Protein AF-A0A2D7RP70-F1 (afdb_monomer)

Nearest PDB structures (foldseek):
  1tyg-assembly1_G-2  TM=8.395E-01  e=4.105E-03  Bacillus subtilis
  1zud-assembly1_4  TM=7.959E-01  e=4.235E-02  Escherichia coli K-12
  2lek-assembly1_A  TM=7.629E-01  e=1.452E-01  Rhodopseudomonas palustris
  3tyj-assembly1_A  TM=3.007E-01  e=3.961E+00  Bacillus anthracis

pLDDT: mean 90.34, std 9.48, range [51.88, 97.06]

Mean predicted aligned error: 3.97 Å

Solvent-accessible surface area (backbone atoms only — not comparable to full-atom values): 3532 Å² total; per-residue (Å²): 132,87,81,83,45,29,48,47,55,52,31,49,76,72,73,40,70,91,49,60,63,51,41,30,50,74,92,38,79,55,58,80,91,57,36,76,45,69,60,57,92,89,65,49,77,49,76,48,73,64,86,77,85,132

Radius of gyration: 11.69 Å; Cα contacts (8 Å, |Δi|>4): 61; chains: 1; bounding box: 25×18×37 Å

Foldseek 3Di:
DPDWDFLCNVCVVVVNNPFDKWKDKPNRTDDPVRSRDTDDPPIDMDIDTDPDDD

Secondary structure (DSSP, 8-state):
-PPPEEHHHHHHHTT-TTS-EEEEETTEEEPGGGTTPEE-TT--EEEEE-----

Structure (mmCIF, N/CA/C/O backbone):
data_AF-A0A2D7RP70-F1
#
_entry.id   AF-A0A2D7RP70-F1
#
loop_
_atom_site.group_PDB
_atom_site.id
_atom_site.type_symbol
_atom_site.label_atom_id
_atom_site.label_alt_id
_atom_site.label_comp_id
_atom_site.label_asym_id
_atom_site.label_entity_id
_atom_site.label_seq_id
_atom_site.pdbx_PDB_ins_code
_atom_site.Cartn_x
_atom_site.Cartn_y
_atom_site.Cartn_z
_atom_site.occupancy
_atom_site.B_iso_or_equiv
_atom_site.auth_seq_id
_atom_site.auth_comp_id
_atom_site.auth_asym_id
_atom_site.auth_atom_id
_atom_site.pdbx_PDB_model_num
ATOM 1 N N . MET A 1 1 ? -7.558 10.840 20.167 1.00 51.88 1 MET A N 1
ATOM 2 C CA . MET A 1 1 ? -8.162 10.661 18.822 1.00 51.88 1 MET A CA 1
ATOM 3 C C . MET A 1 1 ? -7.270 9.725 18.011 1.00 51.88 1 MET A C 1
ATOM 5 O O . MET A 1 1 ? -6.070 9.970 17.979 1.00 51.88 1 MET A O 1
ATOM 9 N N . LYS A 1 2 ? -7.796 8.649 17.400 1.00 63.16 2 LYS A N 1
ATOM 10 C CA . LYS A 1 2 ? -6.994 7.804 16.489 1.00 63.16 2 LYS A CA 1
ATOM 11 C C . LYS A 1 2 ? -6.616 8.637 15.253 1.00 63.16 2 LYS A C 1
ATOM 13 O O . LYS A 1 2 ? -7.490 9.247 14.637 1.00 63.16 2 LYS A O 1
ATOM 18 N N . LYS A 1 3 ? -5.325 8.699 14.916 1.00 76.81 3 LYS A N 1
ATOM 19 C CA . LYS A 1 3 ? -4.828 9.429 13.741 1.00 76.81 3 LYS A CA 1
ATOM 20 C C . LYS A 1 3 ? -5.295 8.701 12.476 1.00 76.81 3 LYS A C 1
ATOM 22 O O . LYS A 1 3 ? -5.017 7.515 12.316 1.00 76.81 3 LYS A O 1
ATOM 27 N N . LYS A 1 4 ? -6.029 9.395 11.605 1.00 86.81 4 LYS A N 1
ATOM 28 C CA . LYS A 1 4 ? -6.391 8.874 10.279 1.00 86.81 4 LYS A CA 1
ATOM 29 C C . LYS A 1 4 ? -5.116 8.784 9.442 1.00 86.81 4 L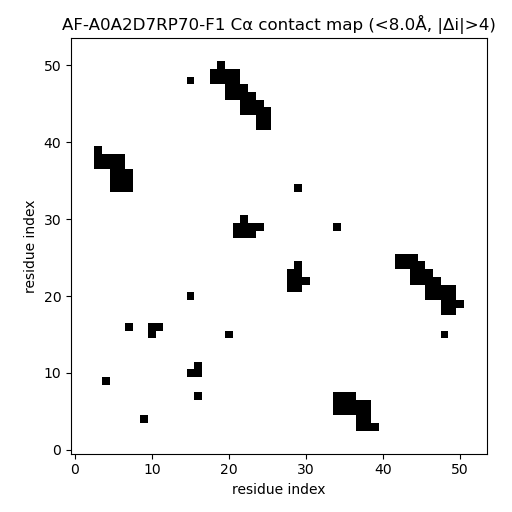YS A C 1
ATOM 31 O O . LYS A 1 4 ? -4.324 9.719 9.470 1.00 86.81 4 LYS A O 1
ATOM 36 N N . THR A 1 5 ? -4.925 7.664 8.752 1.00 92.69 5 THR A N 1
ATOM 37 C CA . THR A 1 5 ? -3.781 7.443 7.859 1.00 92.69 5 THR A CA 1
ATOM 38 C C . THR A 1 5 ? -4.316 7.178 6.464 1.00 92.69 5 THR A C 1
ATOM 40 O O . THR A 1 5 ? -5.160 6.306 6.282 1.00 92.69 5 THR A O 1
ATOM 43 N N . SER A 1 6 ? -3.855 7.938 5.485 1.00 93.75 6 SER A N 1
ATOM 44 C CA . SER A 1 6 ? -4.131 7.697 4.072 1.00 93.75 6 SER A CA 1
ATOM 45 C C . SER A 1 6 ? -3.142 6.705 3.466 1.00 93.75 6 SER A C 1
ATOM 47 O O . SER A 1 6 ? -2.016 6.552 3.946 1.00 93.75 6 SER A O 1
ATOM 49 N N . VAL A 1 7 ? -3.527 6.090 2.348 1.00 93.81 7 VAL A N 1
ATOM 50 C CA . VAL A 1 7 ? -2.612 5.296 1.512 1.00 93.81 7 VAL A CA 1
ATOM 51 C C . VAL A 1 7 ? -1.378 6.119 1.119 1.00 93.81 7 VAL A C 1
ATOM 53 O O . VAL A 1 7 ? -0.247 5.646 1.222 1.00 93.81 7 VAL A O 1
ATOM 56 N N . LYS A 1 8 ? -1.566 7.387 0.740 1.00 92.69 8 LYS A N 1
ATOM 57 C CA . LYS A 1 8 ? -0.471 8.308 0.413 1.00 92.69 8 LYS A CA 1
ATOM 58 C C . LYS A 1 8 ? 0.513 8.495 1.575 1.00 92.69 8 LYS A C 1
ATOM 60 O O . LYS A 1 8 ? 1.724 8.448 1.367 1.00 92.69 8 LYS A O 1
ATOM 65 N N . GLU A 1 9 ? 0.018 8.698 2.794 1.00 93.50 9 GLU A N 1
ATOM 66 C CA . GLU A 1 9 ? 0.867 8.830 3.987 1.00 93.50 9 GLU A CA 1
ATOM 67 C C . GLU A 1 9 ? 1.603 7.526 4.312 1.00 93.50 9 GLU A C 1
ATOM 69 O O . GLU A 1 9 ? 2.781 7.568 4.673 1.00 93.50 9 GLU A O 1
ATOM 74 N N . LEU A 1 10 ? 0.949 6.375 4.125 1.00 94.00 10 LEU A N 1
ATOM 75 C CA . LEU A 1 10 ? 1.574 5.062 4.270 1.00 94.00 10 LEU A CA 1
ATOM 76 C C . LEU A 1 10 ? 2.749 4.911 3.291 1.00 94.00 10 LEU A C 1
ATOM 78 O O . LEU A 1 10 ? 3.872 4.637 3.711 1.00 94.00 10 LEU A O 1
ATOM 82 N N . LEU A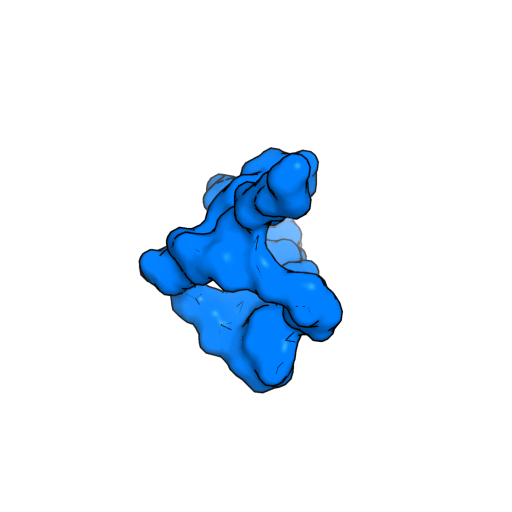 1 11 ? 2.530 5.187 2.003 1.00 94.12 11 LEU A N 1
ATOM 83 C CA . LEU A 1 11 ? 3.581 5.146 0.982 1.00 94.12 11 LEU A CA 1
ATOM 84 C C . LEU A 1 11 ? 4.724 6.121 1.288 1.00 94.12 11 LEU A C 1
ATOM 86 O O . LEU A 1 11 ? 5.891 5.784 1.092 1.00 94.12 11 LEU A O 1
ATOM 90 N N . SER A 1 12 ? 4.417 7.312 1.808 1.00 93.94 12 SER A N 1
ATOM 91 C CA . SER A 1 12 ? 5.436 8.272 2.247 1.00 93.94 12 SER A CA 1
ATOM 92 C C . SER A 1 12 ? 6.291 7.718 3.387 1.00 93.94 12 SER A C 1
ATOM 94 O O . SER A 1 12 ? 7.516 7.827 3.338 1.00 93.94 12 SER A O 1
ATOM 96 N N . LYS A 1 13 ? 5.666 7.102 4.399 1.00 93.94 13 LYS A N 1
ATOM 97 C CA . LYS A 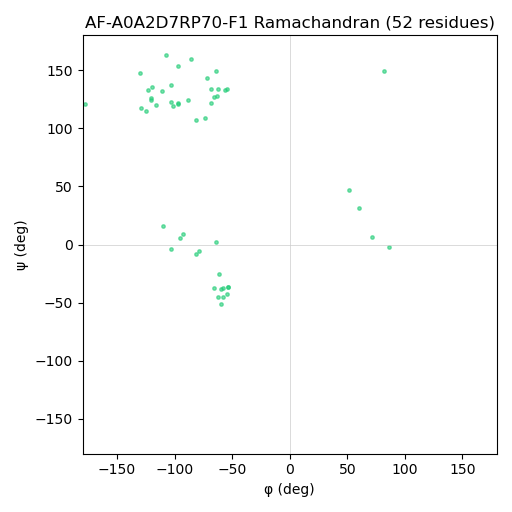1 13 ? 6.346 6.524 5.569 1.00 93.94 13 LYS A CA 1
ATOM 98 C C . LYS A 1 13 ? 7.372 5.461 5.169 1.00 93.94 13 LYS A C 1
ATOM 100 O O . LYS A 1 13 ? 8.447 5.405 5.758 1.00 93.94 13 LYS A O 1
ATOM 105 N N . TYR A 1 14 ? 7.065 4.669 4.143 1.00 94.44 14 TYR A N 1
ATOM 106 C CA . TYR A 1 14 ? 7.954 3.630 3.612 1.00 94.44 14 TYR A CA 1
ATOM 107 C C . TYR A 1 14 ? 8.844 4.096 2.449 1.00 94.44 14 TYR A C 1
ATOM 109 O O . TYR A 1 14 ? 9.533 3.279 1.847 1.00 94.44 14 TYR A O 1
ATOM 117 N N . LYS A 1 15 ? 8.882 5.401 2.137 1.00 94.81 15 LYS A N 1
ATOM 118 C CA . LYS A 1 15 ? 9.689 5.983 1.042 1.00 94.81 15 LYS A CA 1
ATOM 119 C C . LYS A 1 15 ? 9.329 5.439 -0.355 1.00 94.81 15 LYS A C 1
ATOM 121 O O . LYS A 1 15 ? 10.174 5.389 -1.249 1.00 94.81 15 LYS A O 1
ATOM 126 N N . LEU A 1 16 ? 8.061 5.075 -0.555 1.00 94.62 16 LEU A N 1
ATOM 127 C CA . LEU A 1 16 ? 7.518 4.502 -1.793 1.00 94.62 16 LEU A CA 1
ATOM 128 C C . LEU A 1 16 ? 6.700 5.491 -2.639 1.00 94.62 16 LEU A C 1
ATOM 130 O O . LEU A 1 16 ? 6.290 5.145 -3.739 1.00 94.62 16 LEU A O 1
ATOM 134 N N . LEU A 1 17 ? 6.478 6.723 -2.166 1.00 90.81 17 LEU A N 1
ATOM 135 C CA . LEU A 1 17 ? 5.585 7.703 -2.808 1.00 90.81 17 LEU A CA 1
ATOM 136 C C . LEU A 1 17 ? 5.886 7.963 -4.300 1.00 90.81 17 LEU A C 1
ATOM 138 O O . LEU A 1 17 ? 4.965 8.143 -5.087 1.00 90.81 17 LEU A O 1
ATOM 142 N N . ASN A 1 18 ? 7.170 7.970 -4.669 1.00 88.75 18 ASN A N 1
ATOM 143 C CA . ASN A 1 18 ? 7.649 8.231 -6.034 1.00 88.75 18 ASN A CA 1
ATOM 144 C C . ASN A 1 18 ? 8.223 6.965 -6.694 1.00 88.75 18 ASN A C 1
ATOM 146 O O . ASN A 1 18 ? 9.002 7.048 -7.643 1.00 88.75 18 ASN A O 1
ATOM 150 N N . LYS A 1 19 ? 7.924 5.790 -6.137 1.00 91.88 19 LYS A N 1
ATOM 151 C CA . LYS A 1 19 ? 8.349 4.500 -6.677 1.00 91.88 19 LYS A CA 1
ATOM 152 C C . LYS A 1 19 ? 7.226 3.905 -7.512 1.00 91.88 19 LYS A C 1
ATOM 154 O O . LYS A 1 19 ? 6.051 4.185 -7.288 1.00 91.88 19 LYS A O 1
ATOM 159 N N . ARG A 1 20 ? 7.589 3.060 -8.476 1.00 92.31 20 ARG A N 1
ATOM 160 C CA . ARG A 1 20 ? 6.603 2.310 -9.248 1.00 92.31 20 ARG A CA 1
ATOM 161 C C . ARG A 1 20 ? 6.053 1.205 -8.355 1.00 92.31 20 ARG A C 1
ATOM 163 O O . ARG A 1 20 ? 6.768 0.255 -8.047 1.00 92.31 20 ARG A O 1
ATOM 170 N N . VAL A 1 21 ? 4.806 1.346 -7.922 1.00 93.56 21 VAL A N 1
ATOM 171 C CA . VAL A 1 21 ? 4.150 0.388 -7.028 1.00 93.56 21 VAL A CA 1
ATOM 172 C C . VAL A 1 21 ? 2.783 -0.018 -7.567 1.00 93.56 21 VAL A C 1
ATOM 174 O O . VAL A 1 21 ? 2.105 0.791 -8.198 1.00 93.56 21 VAL A O 1
ATOM 177 N N . ALA A 1 22 ? 2.385 -1.258 -7.300 1.00 94.50 22 ALA A N 1
AT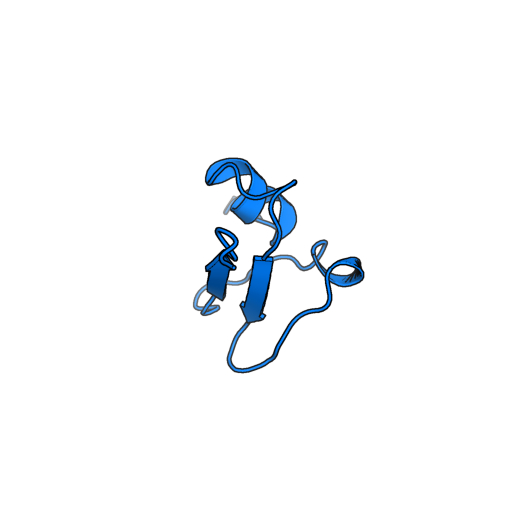OM 178 C CA . ALA A 1 22 ? 0.991 -1.685 -7.322 1.00 94.50 22 ALA A CA 1
ATOM 179 C C . ALA A 1 22 ? 0.513 -1.798 -5.874 1.00 94.50 22 ALA A C 1
ATOM 181 O O . ALA A 1 22 ? 1.254 -2.280 -5.014 1.00 94.50 22 ALA A O 1
ATOM 182 N N . LEU A 1 23 ? -0.698 -1.315 -5.609 1.00 95.56 23 LEU A N 1
ATOM 183 C CA . LEU A 1 23 ? -1.299 -1.338 -4.284 1.00 95.56 23 LEU A CA 1
ATOM 184 C C . LEU A 1 23 ? -2.633 -2.065 -4.340 1.00 95.56 23 LEU A C 1
ATOM 186 O O . LEU A 1 23 ? -3.465 -1.779 -5.200 1.00 95.56 23 LEU A O 1
ATOM 190 N N . GLU A 1 24 ? -2.836 -2.963 -3.392 1.00 97.06 24 GLU A N 1
ATOM 191 C CA . GLU A 1 24 ? -4.084 -3.672 -3.170 1.00 97.06 24 GLU A CA 1
ATOM 192 C C . GLU A 1 24 ? -4.604 -3.352 -1.767 1.00 97.06 24 GLU A C 1
ATOM 194 O O . GLU A 1 24 ? -3.847 -3.294 -0.796 1.00 97.06 24 GLU A O 1
ATOM 199 N N . LEU A 1 25 ? -5.904 -3.082 -1.676 1.00 96.88 25 LEU A N 1
ATOM 200 C CA . LEU A 1 25 ? -6.614 -2.804 -0.436 1.00 96.88 25 LEU A CA 1
ATOM 201 C C . LEU A 1 25 ? -7.785 -3.778 -0.328 1.00 96.88 25 LEU A C 1
ATOM 203 O O . LEU A 1 25 ? -8.719 -3.706 -1.128 1.00 96.88 25 LEU A O 1
ATOM 207 N N . ASN A 1 26 ? -7.748 -4.658 0.672 1.00 96.75 26 ASN A N 1
ATOM 208 C CA . ASN A 1 26 ? -8.796 -5.647 0.946 1.00 96.75 26 ASN A CA 1
ATOM 209 C C . ASN A 1 26 ? -9.191 -6.489 -0.288 1.00 96.75 26 ASN A C 1
ATOM 211 O O . ASN A 1 26 ? -10.380 -6.625 -0.582 1.00 96.75 26 ASN A O 1
ATOM 215 N N . GLY A 1 27 ? -8.223 -7.016 -1.044 1.00 96.50 27 GLY A N 1
ATOM 216 C CA . GLY A 1 27 ? -8.518 -7.827 -2.233 1.00 96.50 27 GLY A CA 1
ATOM 217 C C . GLY A 1 27 ? -8.717 -7.027 -3.526 1.00 96.50 27 GLY A C 1
ATOM 218 O O . GLY A 1 27 ? -9.006 -7.611 -4.570 1.00 96.50 27 GLY A O 1
ATOM 219 N N . LYS A 1 28 ? -8.653 -5.686 -3.480 1.00 96.31 28 LYS A N 1
ATOM 220 C CA . LYS A 1 28 ? -8.922 -4.820 -4.636 1.00 96.31 28 LYS A CA 1
ATOM 221 C C . LYS A 1 28 ? -7.726 -3.946 -4.992 1.00 96.31 28 LYS A C 1
ATOM 223 O O . LYS A 1 28 ? -7.273 -3.140 -4.180 1.00 96.31 28 LYS A O 1
ATOM 228 N N . ILE A 1 29 ? -7.281 -4.039 -6.244 1.00 95.69 29 ILE A N 1
ATOM 229 C CA . ILE A 1 29 ? -6.243 -3.161 -6.796 1.00 95.69 29 ILE A CA 1
ATOM 230 C C . ILE A 1 29 ? -6.743 -1.711 -6.800 1.00 95.69 29 ILE A C 1
ATOM 232 O O . ILE A 1 29 ? -7.817 -1.410 -7.328 1.00 95.69 29 ILE A O 1
ATOM 236 N N . ILE A 1 30 ? -5.942 -0.815 -6.227 1.00 94.31 30 ILE A N 1
ATOM 237 C CA . ILE A 1 30 ? -6.230 0.614 -6.124 1.00 94.31 30 ILE A CA 1
ATOM 238 C C . ILE A 1 30 ? -5.408 1.386 -7.167 1.00 94.31 30 ILE A C 1
ATOM 240 O O . ILE A 1 30 ? -4.176 1.319 -7.155 1.00 94.31 30 ILE A O 1
ATOM 244 N N . PRO A 1 31 ? -6.053 2.159 -8.060 1.00 91.62 31 PRO A N 1
ATOM 245 C CA . PRO A 1 31 ? -5.353 3.053 -8.977 1.00 91.62 31 PRO A CA 1
ATOM 246 C C . PRO A 1 31 ? -4.603 4.177 -8.248 1.00 91.62 31 PRO A C 1
ATOM 248 O O . PRO A 1 31 ? -5.072 4.706 -7.241 1.00 91.62 31 PRO A O 1
ATOM 251 N N . LEU A 1 32 ? -3.488 4.645 -8.822 1.00 87.06 32 LEU A N 1
ATOM 252 C CA . LEU A 1 32 ? -2.664 5.726 -8.251 1.00 87.06 32 LEU A CA 1
ATOM 253 C C . LEU A 1 32 ? -3.464 7.006 -7.934 1.00 87.06 32 LEU A C 1
ATOM 255 O O . LEU A 1 32 ? -3.218 7.667 -6.923 1.00 87.06 32 LEU A O 1
ATOM 259 N N . ALA A 1 33 ? -4.447 7.343 -8.775 1.00 88.19 33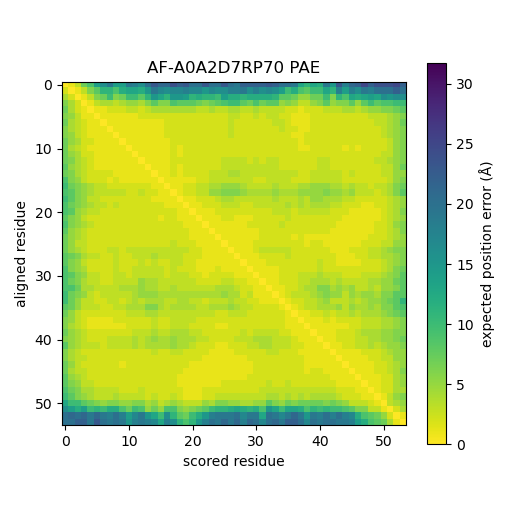 ALA A N 1
ATOM 260 C CA . ALA A 1 33 ? -5.330 8.496 -8.579 1.00 88.19 33 ALA A CA 1
ATOM 261 C C . ALA A 1 33 ? -6.162 8.407 -7.282 1.00 88.19 33 ALA A C 1
ATOM 263 O O . ALA A 1 33 ? -6.527 9.433 -6.703 1.00 88.19 33 ALA A O 1
ATOM 264 N N . GLU A 1 34 ? -6.411 7.191 -6.793 1.00 87.56 34 GLU A N 1
ATOM 265 C CA . GLU A 1 34 ? -7.230 6.891 -5.619 1.00 87.56 34 GLU A CA 1
ATOM 266 C C . GLU A 1 34 ? -6.402 6.739 -4.328 1.00 87.56 34 GLU A C 1
ATOM 268 O O . GLU A 1 34 ? -6.952 6.499 -3.257 1.00 87.56 34 GLU A O 1
ATOM 273 N N . HIS A 1 35 ? -5.088 6.999 -4.343 1.00 87.75 35 HIS A N 1
ATOM 274 C CA . HIS A 1 35 ? -4.225 6.918 -3.146 1.00 87.75 35 HIS A CA 1
ATOM 275 C C . HIS A 1 35 ? -4.562 7.937 -2.029 1.00 87.75 35 HIS A C 1
ATOM 277 O O . HIS A 1 35 ? -3.895 7.985 -0.994 1.00 87.75 35 HIS A O 1
ATOM 283 N N . LYS A 1 36 ? -5.603 8.759 -2.207 1.00 89.75 36 LYS A N 1
ATOM 284 C CA . LYS A 1 36 ? -6.177 9.628 -1.165 1.00 89.75 36 LYS A CA 1
ATOM 285 C C . LYS A 1 36 ? -7.102 8.878 -0.192 1.00 89.75 36 LYS A C 1
ATOM 287 O O . LYS A 1 36 ? -7.551 9.486 0.777 1.00 89.75 36 LYS A O 1
ATOM 292 N N . ILE A 1 37 ? -7.387 7.593 -0.430 1.00 92.94 37 ILE A N 1
ATOM 293 C CA . ILE A 1 37 ? -8.202 6.756 0.461 1.00 92.94 37 ILE A CA 1
ATOM 294 C C . ILE A 1 37 ? -7.631 6.771 1.886 1.00 92.94 37 ILE A C 1
ATOM 296 O O . ILE A 1 37 ? -6.425 6.613 2.093 1.00 92.94 37 ILE A O 1
ATOM 300 N N . ILE A 1 38 ? -8.522 6.960 2.862 1.00 95.12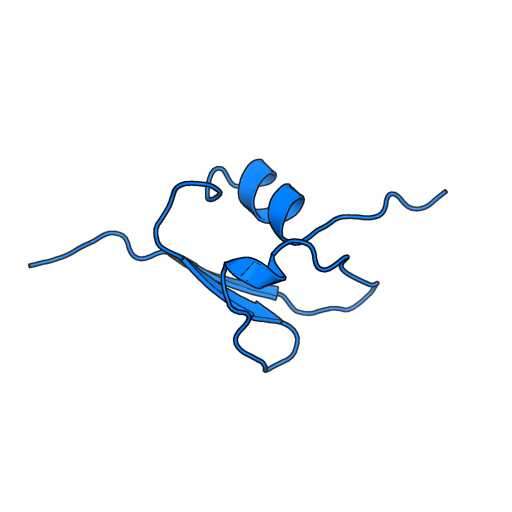 38 ILE A N 1
ATOM 301 C CA . ILE A 1 38 ? -8.222 6.856 4.291 1.00 95.12 38 ILE A CA 1
ATOM 302 C C . ILE A 1 38 ? -8.410 5.406 4.731 1.00 95.12 38 ILE A C 1
ATOM 304 O O . ILE A 1 38 ? -9.501 4.858 4.579 1.00 95.12 38 ILE A O 1
ATOM 308 N N . LEU A 1 39 ? -7.360 4.831 5.313 1.00 94.25 39 LEU A N 1
ATOM 309 C CA . LEU A 1 39 ? -7.357 3.481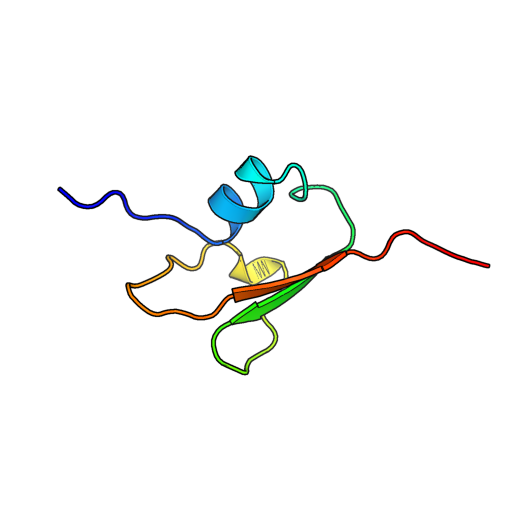 5.860 1.00 94.25 39 LEU A CA 1
ATOM 310 C C . LEU A 1 39 ? -8.180 3.414 7.146 1.00 94.25 39 LEU A C 1
ATOM 312 O O . LEU A 1 39 ? -8.174 4.336 7.975 1.00 94.25 39 LEU A O 1
ATOM 316 N N . LYS A 1 40 ? -8.869 2.294 7.314 1.00 94.12 40 LYS A N 1
ATOM 317 C CA . LYS A 1 40 ? -9.670 1.946 8.481 1.00 94.12 40 LYS A CA 1
ATOM 318 C C . LYS A 1 40 ? -8.976 0.860 9.293 1.00 94.12 40 LYS A C 1
ATOM 320 O O . LYS A 1 40 ? -8.052 0.185 8.849 1.00 94.12 40 LYS A O 1
ATOM 325 N N . ASP A 1 41 ? -9.425 0.724 10.534 1.00 92.19 41 ASP A N 1
ATOM 326 C CA . ASP A 1 41 ? -9.000 -0.372 11.400 1.00 92.19 41 ASP A CA 1
ATOM 327 C C . ASP A 1 41 ? -9.302 -1.709 10.701 1.00 92.19 41 ASP A C 1
ATOM 329 O O . ASP A 1 41 ? -10.410 -1.885 10.194 1.00 92.19 41 ASP A O 1
ATOM 333 N N . LYS A 1 42 ? -8.322 -2.622 10.685 1.00 93.88 42 LYS A N 1
ATOM 334 C CA . LYS A 1 42 ? -8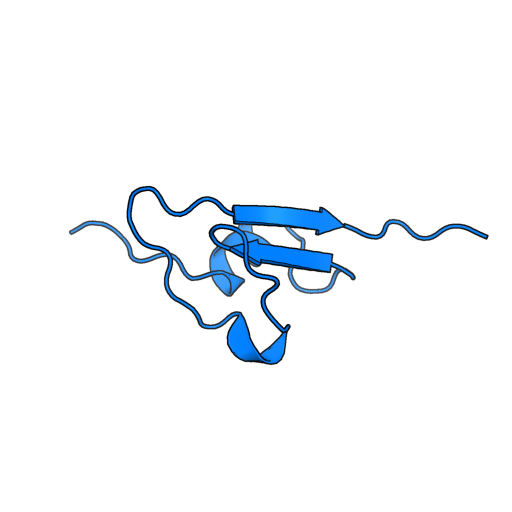.371 -3.943 10.024 1.00 93.88 42 LYS A CA 1
ATOM 335 C C . LYS A 1 42 ? -8.335 -3.952 8.489 1.00 93.88 42 LYS A C 1
ATOM 337 O O . LYS A 1 42 ? -8.449 -5.035 7.923 1.00 93.88 42 LYS A O 1
ATOM 342 N N . ASP A 1 43 ? -8.130 -2.813 7.827 1.00 95.88 43 ASP A N 1
ATOM 343 C CA . ASP A 1 43 ? -7.816 -2.829 6.394 1.00 95.88 43 ASP A CA 1
ATOM 344 C C . ASP A 1 43 ? -6.492 -3.571 6.149 1.00 95.88 43 ASP A C 1
ATOM 346 O O . ASP A 1 43 ? -5.492 -3.328 6.832 1.00 95.88 43 ASP A O 1
ATOM 350 N N . ILE A 1 44 ? -6.484 -4.453 5.152 1.00 96.38 44 ILE A N 1
ATOM 351 C CA . ILE A 1 44 ? -5.294 -5.156 4.675 1.00 96.38 44 ILE A CA 1
ATOM 352 C C . ILE A 1 44 ? -4.771 -4.403 3.458 1.00 96.38 44 ILE A C 1
ATOM 354 O O . ILE A 1 44 ? -5.490 -4.227 2.473 1.00 96.38 44 ILE A O 1
ATOM 358 N N . VAL A 1 45 ? -3.522 -3.948 3.545 1.00 96.06 45 VAL A N 1
ATOM 359 C CA . VAL A 1 45 ? -2.837 -3.238 2.464 1.00 96.06 45 VAL A CA 1
ATOM 360 C C . VAL A 1 45 ? -1.655 -4.071 2.001 1.00 96.06 45 VAL A C 1
ATOM 362 O O . VAL A 1 45 ? -0.727 -4.310 2.774 1.00 96.06 45 VAL A O 1
ATOM 365 N N . GLU A 1 46 ? -1.663 -4.449 0.731 1.00 96.75 46 GLU A N 1
ATOM 366 C CA . GLU A 1 46 ? -0.562 -5.148 0.076 1.00 96.75 46 GLU A CA 1
ATOM 367 C C . GLU A 1 46 ? 0.089 -4.212 -0.943 1.00 96.75 46 GLU A C 1
ATOM 369 O O . GLU A 1 46 ? -0.584 -3.518 -1.707 1.00 96.75 46 GLU A O 1
ATOM 374 N N . ILE A 1 47 ? 1.422 -4.131 -0.915 1.00 95.06 47 ILE A N 1
ATOM 375 C CA . ILE A 1 47 ? 2.189 -3.203 -1.751 1.00 95.06 47 ILE A CA 1
ATOM 376 C C . ILE A 1 47 ? 3.282 -3.982 -2.468 1.00 95.06 47 ILE A C 1
ATOM 378 O O . ILE A 1 47 ? 4.206 -4.494 -1.838 1.00 95.06 47 ILE A O 1
ATOM 382 N N . VAL A 1 48 ? 3.213 -4.005 -3.796 1.00 94.75 48 VAL A N 1
ATOM 383 C CA . VAL A 1 48 ? 4.257 -4.562 -4.658 1.00 94.75 48 VAL A CA 1
ATOM 384 C C . VAL A 1 48 ? 5.077 -3.411 -5.223 1.00 94.75 48 VAL A C 1
ATOM 386 O O . VAL A 1 48 ? 4.552 -2.553 -5.929 1.00 94.75 48 VA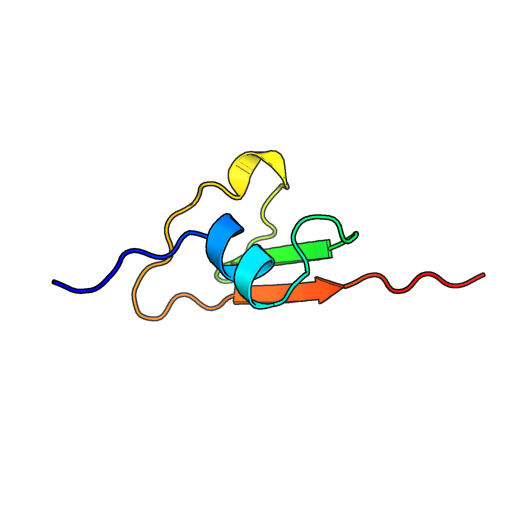L A O 1
ATOM 389 N N . HIS A 1 49 ? 6.375 -3.380 -4.921 1.00 93.44 49 HIS A N 1
ATOM 390 C CA . HIS A 1 49 ? 7.318 -2.420 -5.495 1.00 93.44 49 HIS A CA 1
ATOM 391 C C . HIS A 1 49 ? 8.053 -3.049 -6.676 1.00 93.44 49 HIS A C 1
ATOM 393 O O . HIS A 1 49 ? 8.748 -4.053 -6.533 1.00 93.44 49 HIS A O 1
ATOM 399 N N . PHE A 1 50 ? 7.935 -2.421 -7.841 1.00 93.00 50 PHE A N 1
ATOM 400 C CA . PHE A 1 50 ? 8.675 -2.816 -9.029 1.00 93.00 50 PHE A CA 1
ATOM 401 C C . PHE A 1 50 ? 10.087 -2.230 -8.964 1.00 93.00 50 PHE A C 1
ATOM 403 O O . PHE A 1 50 ? 10.273 -1.029 -9.154 1.00 93.00 50 PHE A O 1
ATOM 410 N N . ILE A 1 51 ? 11.079 -3.086 -8.717 1.00 88.75 51 ILE A N 1
ATOM 411 C CA . ILE A 1 51 ? 12.498 -2.698 -8.631 1.00 88.75 51 ILE A CA 1
ATOM 412 C C . ILE A 1 51 ? 13.188 -2.554 -10.000 1.00 88.75 51 ILE A C 1
ATOM 414 O O . ILE A 1 51 ? 14.292 -2.025 -10.069 1.00 88.75 51 ILE A O 1
ATOM 418 N N . GLY A 1 52 ? 12.506 -2.939 -11.086 1.00 82.75 52 GLY A N 1
ATOM 419 C CA . GLY A 1 52 ? 13.051 -2.944 -12.444 1.00 82.75 52 GLY A CA 1
ATOM 420 C C . GLY A 1 52 ? 13.891 -4.191 -12.731 1.00 82.75 52 GLY A C 1
ATOM 421 O O . GLY A 1 52 ? 14.486 -4.774 -11.829 1.00 82.75 52 GLY A O 1
ATOM 422 N N . GLY A 1 53 ? 13.900 -4.608 -13.994 1.00 69.31 53 GLY A N 1
ATOM 423 C CA . GLY A 1 53 ? 14.674 -5.743 -14.485 1.00 69.31 53 GLY A CA 1
ATOM 424 C C . GLY A 1 53 ? 14.472 -5.890 -15.988 1.00 69.31 53 GLY A C 1
ATOM 425 O O . GLY A 1 53 ? 13.330 -5.982 -16.441 1.00 69.31 53 GLY A O 1
ATOM 426 N N . GLY A 1 54 ? 15.576 -5.818 -16.725 1.00 56.16 54 GLY A N 1
ATOM 427 C CA . GLY A 1 54 ? 15.724 -6.428 -18.042 1.00 56.16 54 GLY A CA 1
ATOM 428 C C . GLY A 1 54 ? 16.425 -7.763 -17.864 1.00 56.16 54 GLY A C 1
ATOM 429 O O . GLY A 1 54 ? 17.276 -7.830 -16.946 1.00 56.16 54 GLY A O 1
#

Sequence (54 aa):
MKKKTSVKELLSKYKLLNKRVALELNGKIIPLAEHKIILKDKDIVEIVHFIGGG